Protein AF-A0A258TA24-F1 (afdb_monomer)

Solvent-accessible surface area (backbone atoms only — not comparable to full-atom values): 7059 Å² total; per-residue (Å²): 136,84,68,88,72,80,80,60,65,70,85,64,83,78,53,63,67,62,47,49,46,66,58,54,71,50,46,70,60,68,69,37,92,83,58,60,63,49,45,84,41,69,56,50,72,46,96,86,72,49,65,44,76,61,43,74,49,59,28,72,69,45,47,51,49,56,49,50,38,41,75,55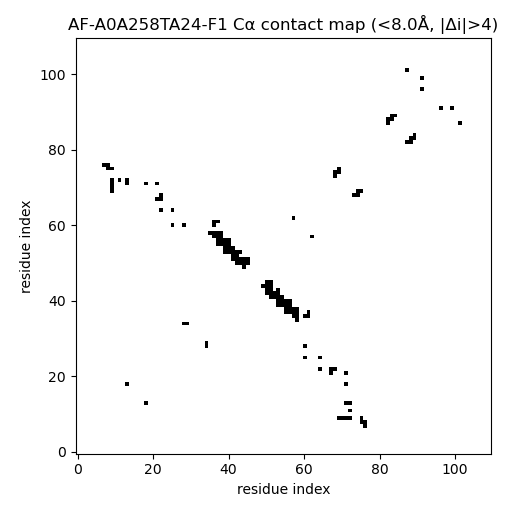,49,74,48,72,84,68,64,60,71,65,44,48,71,33,74,66,36,44,48,53,69,69,42,88,58,96,75,75,75,79,71,74,75,70,80,62,83,130

pLDDT: mean 79.42, std 19.7, range [30.36, 97.62]

Radius of gyration: 18.87 Å; Cα contacts (8 Å, |Δi|>4): 74; chains: 1; bounding box: 46×39×47 Å

Sequence (110 aa):
METSWESTGATGVRHLEADLQALADFLPAFRHSEFKAGEWVGGDKAESGVIEMPYVSYAPVAHAFYKAVYEHGWIRNFDWSAWGKSDEGELLRKTKLPFAVPRLSSLQTS

Secondary structure (DSSP, 8-state):
---TTTT-S--S---HHHHHHHHHTTHHHHTSTT--SEEEE--PBPTTSPBPPPEEEE-HHHHHHHHHHHHTTSS----HHHHHTSHHHHHHHHS--S-----GGGSS--

Structure (mmCIF, N/CA/C/O backbone):
data_AF-A0A258TA24-F1
#
_entry.id   AF-A0A258TA24-F1
#
loop_
_atom_site.group_PDB
_atom_site.id
_atom_site.type_symbol
_atom_site.label_atom_id
_atom_site.label_alt_id
_atom_site.label_comp_id
_atom_site.label_asym_id
_atom_site.label_entity_id
_atom_site.label_seq_id
_atom_site.pdbx_PDB_ins_code
_atom_site.Cartn_x
_atom_site.Cartn_y
_atom_site.Cartn_z
_atom_site.occupancy
_atom_site.B_iso_or_equiv
_atom_site.auth_seq_id
_atom_site.auth_comp_id
_atom_site.auth_asym_id
_atom_site.auth_atom_id
_atom_site.pdbx_PDB_model_num
ATOM 1 N N . MET A 1 1 ? 28.947 4.731 3.497 1.00 33.81 1 MET A N 1
ATOM 2 C CA . MET A 1 1 ? 27.744 4.521 4.327 1.00 33.81 1 MET A CA 1
ATOM 3 C C . MET A 1 1 ? 26.595 4.425 3.342 1.00 33.81 1 MET A C 1
ATOM 5 O O . MET A 1 1 ? 25.990 5.436 3.024 1.00 33.81 1 MET A O 1
ATOM 9 N N . GLU A 1 2 ? 26.443 3.251 2.727 1.00 30.36 2 GLU A N 1
ATOM 10 C CA . GLU A 1 2 ? 25.440 3.019 1.682 1.00 30.36 2 GLU A CA 1
ATOM 11 C C . GLU A 1 2 ? 24.067 2.889 2.334 1.00 30.36 2 GLU A C 1
ATOM 13 O O . GLU A 1 2 ? 23.889 2.157 3.312 1.00 30.36 2 GLU A O 1
ATOM 18 N N . THR A 1 3 ? 23.111 3.679 1.860 1.00 34.31 3 THR A N 1
ATOM 19 C CA . THR A 1 3 ? 21.759 3.690 2.401 1.00 34.31 3 THR A CA 1
ATOM 20 C C . THR A 1 3 ? 20.986 2.493 1.855 1.00 34.31 3 THR A C 1
ATOM 22 O O . THR A 1 3 ? 20.742 2.394 0.661 1.00 34.31 3 THR A O 1
ATOM 25 N N . SER A 1 4 ? 20.574 1.615 2.772 1.00 39.41 4 SER A N 1
ATOM 26 C CA . SER A 1 4 ? 19.857 0.331 2.632 1.00 39.41 4 SER A CA 1
ATOM 27 C C . SER A 1 4 ? 18.640 0.260 1.677 1.00 39.41 4 SER A C 1
ATOM 29 O O . SER A 1 4 ? 18.014 -0.795 1.592 1.00 39.41 4 SER A O 1
ATOM 31 N N . TRP A 1 5 ? 18.255 1.329 0.979 1.00 44.28 5 TRP A N 1
ATOM 32 C CA . TRP A 1 5 ? 17.087 1.356 0.091 1.00 44.28 5 TRP A CA 1
ATOM 33 C C . TRP A 1 5 ? 17.424 1.151 -1.401 1.00 44.28 5 TRP A C 1
ATOM 35 O O . TRP A 1 5 ? 16.515 0.878 -2.180 1.00 44.28 5 TRP A O 1
ATOM 45 N N . GLU A 1 6 ? 18.703 1.184 -1.802 1.00 42.22 6 GLU A N 1
ATOM 46 C CA . GLU A 1 6 ? 19.141 0.997 -3.204 1.00 42.22 6 GLU A CA 1
ATOM 47 C C . GLU A 1 6 ? 18.997 -0.451 -3.731 1.00 42.22 6 GLU A C 1
ATOM 49 O O . GLU A 1 6 ? 19.087 -0.682 -4.933 1.00 42.22 6 GLU A O 1
ATOM 54 N N . SER A 1 7 ? 18.708 -1.438 -2.872 1.00 40.50 7 SER A N 1
ATOM 55 C CA . SER A 1 7 ? 18.708 -2.869 -3.244 1.00 40.5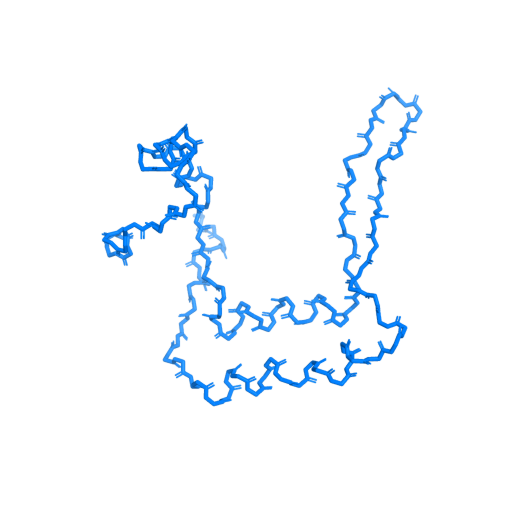0 7 SER A CA 1
ATOM 56 C C . SER A 1 7 ? 17.320 -3.524 -3.355 1.00 40.50 7 SER A C 1
ATOM 58 O O . SER A 1 7 ? 17.172 -4.730 -3.190 1.00 40.50 7 SER A O 1
ATOM 60 N N . THR A 1 8 ? 16.262 -2.762 -3.636 1.00 44.81 8 THR A N 1
ATOM 61 C CA . THR A 1 8 ? 14.941 -3.357 -3.941 1.00 44.81 8 THR A CA 1
ATOM 62 C C . THR A 1 8 ? 14.342 -2.799 -5.228 1.00 44.81 8 THR A C 1
ATOM 64 O O . THR A 1 8 ? 13.167 -2.465 -5.314 1.00 44.81 8 THR A O 1
ATOM 67 N N . GLY A 1 9 ? 15.139 -2.708 -6.290 1.00 45.31 9 GLY A N 1
ATOM 68 C CA . GLY A 1 9 ? 14.567 -2.829 -7.630 1.00 45.31 9 GLY A CA 1
ATOM 69 C C . GLY A 1 9 ? 14.161 -4.287 -7.810 1.00 45.31 9 GLY A C 1
ATOM 70 O O . GLY A 1 9 ? 15.003 -5.146 -7.588 1.00 45.31 9 GLY A O 1
ATOM 71 N N . ALA A 1 10 ? 12.898 -4.569 -8.139 1.00 51.12 10 ALA A N 1
ATOM 72 C CA . ALA A 1 10 ? 12.396 -5.923 -8.378 1.00 51.12 10 ALA A CA 1
ATOM 73 C C . ALA A 1 10 ? 13.343 -6.689 -9.322 1.00 51.12 10 ALA A C 1
ATOM 75 O O . ALA A 1 10 ? 13.325 -6.516 -10.543 1.00 51.12 10 ALA A O 1
ATOM 76 N N . THR A 1 11 ? 14.225 -7.490 -8.733 1.00 48.19 11 THR A N 1
ATOM 77 C CA . THR A 1 11 ? 15.226 -8.298 -9.413 1.00 48.19 11 THR A CA 1
ATOM 78 C C . THR A 1 11 ? 14.545 -9.591 -9.817 1.00 48.19 11 THR A C 1
ATOM 80 O O . THR A 1 11 ? 14.573 -10.581 -9.097 1.00 48.19 11 THR A O 1
ATOM 83 N N . GLY A 1 12 ? 13.886 -9.590 -10.974 1.00 56.16 12 GLY A N 1
ATOM 84 C CA . GLY A 1 12 ? 13.288 -10.819 -11.475 1.00 56.16 12 GLY A CA 1
ATOM 85 C C . GLY A 1 12 ? 12.594 -10.679 -12.817 1.00 56.16 12 GLY A C 1
ATOM 86 O O . GLY A 1 12 ? 11.863 -9.725 -13.078 1.00 56.16 12 GLY A O 1
ATOM 87 N N . VAL A 1 13 ? 12.800 -11.680 -13.668 1.00 59.97 13 VAL A N 1
ATOM 88 C CA . VAL A 1 13 ? 11.872 -11.992 -14.755 1.00 59.97 13 VAL A CA 1
ATOM 89 C C . VAL A 1 13 ? 10.529 -12.321 -14.101 1.00 59.97 13 VAL A C 1
ATOM 91 O O . VAL A 1 13 ? 10.470 -13.216 -13.263 1.00 59.97 13 VAL A O 1
ATOM 94 N N . ARG A 1 14 ? 9.459 -11.595 -14.451 1.00 67.81 14 ARG A N 1
ATOM 95 C CA . ARG A 1 14 ? 8.114 -11.905 -13.946 1.00 67.81 14 ARG A CA 1
ATOM 96 C C . ARG A 1 14 ? 7.695 -13.293 -14.408 1.00 67.81 14 ARG A C 1
ATOM 98 O O . ARG A 1 14 ? 7.669 -13.564 -15.612 1.00 67.81 14 ARG A O 1
ATOM 105 N N . HIS A 1 15 ? 7.304 -14.134 -13.465 1.00 83.31 15 HIS A N 1
ATOM 106 C CA . HIS A 1 15 ? 6.654 -15.403 -13.745 1.00 83.31 15 HIS A CA 1
ATOM 107 C C . HIS A 1 15 ? 5.155 -15.149 -13.704 1.00 83.31 15 HIS A C 1
ATOM 109 O O . HIS A 1 15 ? 4.498 -15.471 -12.724 1.00 83.31 15 HIS A O 1
ATOM 115 N N . LEU A 1 16 ? 4.633 -14.531 -14.771 1.00 88.12 16 LEU A N 1
ATOM 116 C CA . LEU A 1 16 ? 3.302 -13.913 -14.804 1.00 88.12 16 LEU A CA 1
ATOM 117 C C . LEU A 1 16 ? 2.190 -14.766 -14.175 1.00 88.12 16 LEU A C 1
ATOM 119 O O . LEU A 1 16 ? 1.358 -14.229 -13.455 1.00 88.12 16 LEU A O 1
ATOM 123 N N . GLU A 1 17 ? 2.172 -16.072 -14.439 1.00 92.06 17 GLU A N 1
ATOM 124 C CA . GLU A 1 17 ? 1.199 -16.994 -13.845 1.00 92.06 17 GLU A CA 1
ATOM 125 C C . GLU A 1 17 ? 1.342 -17.088 -12.319 1.00 92.06 17 GLU A C 1
ATOM 127 O O . GLU A 1 17 ? 0.369 -16.875 -11.602 1.00 92.06 17 GLU A O 1
ATOM 132 N N . ALA A 1 18 ? 2.556 -17.329 -11.818 1.00 91.19 18 ALA A N 1
ATOM 133 C CA . ALA A 1 18 ? 2.837 -17.385 -10.386 1.00 91.19 18 ALA A CA 1
ATOM 134 C C . ALA A 1 18 ? 2.612 -16.025 -9.702 1.00 91.19 18 ALA A C 1
ATOM 136 O O . ALA A 1 18 ? 2.052 -15.971 -8.611 1.00 91.19 18 ALA A O 1
ATOM 137 N N . ASP A 1 19 ? 2.979 -14.926 -10.364 1.00 91.88 19 ASP A N 1
ATOM 138 C CA . ASP A 1 19 ? 2.807 -13.566 -9.845 1.00 91.88 19 ASP A CA 1
ATOM 139 C C . ASP A 1 19 ? 1.330 -13.163 -9.763 1.00 91.88 19 ASP A C 1
ATOM 141 O O . ASP A 1 19 ? 0.924 -12.467 -8.833 1.00 91.88 19 ASP A O 1
ATOM 145 N N . LEU A 1 20 ? 0.512 -13.589 -10.729 1.00 94.12 20 LEU A N 1
ATOM 146 C CA . LEU A 1 20 ? -0.938 -13.404 -10.685 1.00 94.12 20 LEU A CA 1
ATOM 147 C C . LEU A 1 20 ? -1.580 -14.304 -9.634 1.00 94.12 20 LEU A C 1
ATOM 149 O O . LEU A 1 20 ? -2.475 -13.850 -8.921 1.00 94.12 20 LEU A O 1
ATOM 153 N N . GLN A 1 21 ? -1.127 -15.554 -9.522 1.00 95.56 21 GLN A N 1
ATOM 154 C CA . GLN A 1 21 ? -1.646 -16.494 -8.536 1.00 95.56 21 GLN A CA 1
ATOM 155 C C . GLN A 1 21 ? -1.396 -15.993 -7.111 1.00 95.56 21 GLN A C 1
ATOM 157 O O . GLN A 1 21 ? -2.327 -15.965 -6.312 1.00 95.56 21 GLN A O 1
ATOM 162 N N . ALA A 1 22 ? -0.195 -15.483 -6.831 1.00 94.25 22 ALA A N 1
ATOM 163 C CA . ALA A 1 22 ? 0.142 -14.908 -5.533 1.00 94.25 22 ALA A CA 1
ATOM 164 C C . ALA A 1 22 ? -0.796 -13.757 -5.129 1.00 94.25 22 ALA A C 1
ATOM 166 O O . ALA A 1 22 ? -1.151 -13.629 -3.961 1.00 94.25 22 ALA A O 1
ATOM 167 N N . LEU A 1 23 ? -1.255 -12.936 -6.083 1.00 94.94 23 LEU A N 1
ATOM 168 C CA . LEU A 1 23 ? -2.277 -11.919 -5.810 1.00 94.94 23 LEU A CA 1
ATOM 169 C C . LEU A 1 23 ? -3.684 -12.518 -5.679 1.00 94.94 23 LEU A C 1
ATOM 171 O O . LEU A 1 23 ? -4.481 -12.060 -4.856 1.00 94.94 23 LEU A O 1
ATOM 175 N N . ALA A 1 24 ? -4.009 -13.525 -6.492 1.00 96.62 24 ALA A N 1
ATOM 176 C CA . ALA A 1 24 ? -5.311 -14.184 -6.490 1.00 96.62 24 ALA A CA 1
ATOM 177 C C . ALA A 1 24 ? -5.597 -14.927 -5.175 1.00 96.62 24 ALA A C 1
ATOM 179 O O . A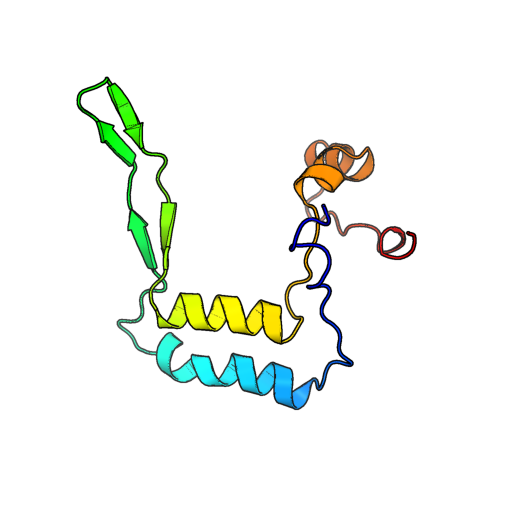LA A 1 24 ? -6.758 -15.010 -4.769 1.00 96.62 24 ALA A O 1
ATOM 180 N N . ASP A 1 25 ? -4.563 -15.388 -4.471 1.00 97.19 25 ASP A N 1
ATOM 181 C CA . ASP A 1 25 ? -4.678 -16.076 -3.180 1.00 97.19 25 ASP A CA 1
ATOM 182 C C . ASP A 1 25 ? -5.320 -15.205 -2.081 1.00 97.19 25 ASP A C 1
ATOM 184 O O . ASP A 1 25 ? -5.888 -15.727 -1.121 1.00 97.19 25 ASP A O 1
ATOM 188 N N . PHE A 1 26 ? -5.331 -13.876 -2.241 1.00 97.62 26 PHE A N 1
ATOM 189 C CA . PHE A 1 26 ? -6.006 -12.950 -1.324 1.00 97.62 26 PHE A CA 1
ATOM 190 C C . PHE A 1 26 ? -7.515 -12.794 -1.599 1.00 97.62 26 PHE A C 1
ATOM 192 O O . PHE A 1 26 ? -8.251 -12.285 -0.747 1.00 97.62 26 PHE A O 1
ATOM 199 N N . LEU A 1 27 ? -8.016 -13.252 -2.757 1.00 96.69 27 LEU A N 1
ATOM 200 C CA . LEU A 1 27 ? -9.423 -13.091 -3.153 1.00 96.69 27 LEU A CA 1
ATOM 201 C C . LEU A 1 27 ? -10.434 -13.666 -2.150 1.00 96.69 27 LEU A C 1
ATOM 203 O O . LEU A 1 27 ? -11.446 -12.999 -1.927 1.00 96.69 27 LEU A O 1
ATOM 207 N N . PRO A 1 28 ? -10.233 -14.853 -1.543 1.00 97.25 28 PRO A N 1
ATOM 208 C CA . PRO A 1 28 ? -11.186 -15.384 -0.571 1.00 97.25 28 PRO A CA 1
ATOM 209 C C . PRO A 1 28 ? -11.389 -14.448 0.624 1.00 97.25 28 PRO A C 1
ATOM 211 O O . PRO A 1 28 ? -12.526 -14.211 1.025 1.00 97.25 28 PRO A O 1
ATOM 214 N N . ALA A 1 29 ? -10.307 -13.856 1.143 1.00 95.69 29 ALA A N 1
ATOM 215 C CA . ALA A 1 29 ? -10.382 -12.908 2.249 1.00 95.69 29 ALA A CA 1
ATOM 216 C C . ALA A 1 29 ? -11.087 -11.611 1.831 1.00 95.69 29 ALA A C 1
ATOM 218 O O . ALA A 1 29 ? -11.954 -11.124 2.550 1.00 95.69 29 ALA A O 1
ATOM 219 N N . PHE A 1 30 ? -10.776 -11.083 0.644 1.00 95.69 30 PHE A N 1
ATOM 220 C CA . PHE A 1 30 ? -11.379 -9.843 0.143 1.00 95.69 30 PHE A CA 1
ATOM 221 C C . PHE A 1 30 ? -12.856 -9.976 -0.230 1.00 95.69 30 PHE A C 1
ATOM 223 O O . PHE A 1 30 ? -13.583 -8.986 -0.224 1.00 95.69 30 PHE A O 1
ATOM 230 N N . ARG A 1 31 ? -13.312 -11.189 -0.558 1.00 96.75 31 ARG A N 1
ATOM 231 C CA . ARG A 1 31 ? -14.719 -11.480 -0.866 1.00 96.75 31 ARG A CA 1
ATOM 232 C C . ARG A 1 31 ? -15.576 -11.713 0.375 1.00 96.75 31 ARG A C 1
ATOM 234 O O . ARG A 1 31 ? -16.793 -11.823 0.240 1.00 96.75 31 ARG A O 1
ATOM 241 N N . HIS A 1 32 ? -14.976 -11.801 1.561 1.00 96.56 32 HIS A N 1
ATOM 242 C CA . HIS A 1 32 ? -15.736 -11.927 2.796 1.00 96.56 32 HIS A CA 1
ATOM 243 C C . HIS A 1 32 ? -16.555 -10.652 3.040 1.00 96.56 32 HIS A C 1
ATOM 245 O O . HIS A 1 32 ? -16.025 -9.547 2.954 1.00 96.56 32 HIS A O 1
ATOM 251 N N . SER A 1 33 ? -17.841 -10.783 3.374 1.00 95.44 33 SER A N 1
ATOM 252 C CA . SER A 1 33 ? -18.759 -9.638 3.512 1.00 95.44 33 SER A CA 1
ATOM 253 C C . SER A 1 33 ? -18.359 -8.653 4.612 1.00 95.44 33 SER A C 1
ATOM 255 O O . SER A 1 33 ? -18.733 -7.486 4.568 1.00 95.44 33 SER A O 1
ATOM 257 N N . GLU A 1 34 ? -17.602 -9.125 5.599 1.00 95.44 34 GLU A N 1
ATOM 258 C CA . GLU A 1 34 ? -17.113 -8.318 6.722 1.00 95.44 34 GLU A CA 1
ATOM 259 C C . GLU A 1 34 ? -15.681 -7.808 6.526 1.00 95.44 34 GLU A C 1
ATOM 261 O O . GLU A 1 34 ? -15.121 -7.176 7.423 1.00 95.44 34 GLU A O 1
ATOM 266 N N . PHE A 1 35 ? -15.057 -8.091 5.378 1.00 95.81 35 PHE A N 1
ATOM 267 C CA . PHE A 1 35 ? -13.695 -7.651 5.126 1.00 95.81 35 PHE A CA 1
ATOM 268 C C . PHE A 1 35 ? -13.596 -6.121 5.143 1.00 95.81 35 PHE A C 1
ATOM 270 O O . PHE A 1 35 ? -14.322 -5.411 4.446 1.00 95.81 35 PHE A O 1
ATOM 277 N N . LYS A 1 36 ? -12.633 -5.619 5.918 1.00 95.56 36 LYS A N 1
ATOM 278 C CA . LYS A 1 36 ? -12.210 -4.220 5.927 1.00 95.56 36 LYS A CA 1
ATOM 279 C C . LYS A 1 36 ? -10.712 -4.178 5.662 1.00 95.56 36 LYS A C 1
ATOM 281 O O . LYS A 1 36 ? -9.944 -4.831 6.361 1.00 95.56 36 LYS A O 1
ATOM 286 N N . ALA A 1 37 ? -10.295 -3.402 4.663 1.00 94.38 37 ALA A N 1
ATOM 287 C CA . ALA A 1 37 ? -8.882 -3.277 4.300 1.00 94.38 37 ALA A CA 1
ATOM 288 C C . ALA A 1 37 ? -8.052 -2.531 5.358 1.00 94.38 37 ALA A C 1
ATOM 290 O O . ALA A 1 37 ? -6.831 -2.657 5.404 1.00 94.38 37 ALA A O 1
ATOM 291 N N . GLY A 1 38 ? -8.712 -1.765 6.217 1.00 95.75 38 GLY A N 1
ATOM 292 C CA . GLY A 1 38 ? -8.094 -0.995 7.277 1.00 95.75 38 GLY A CA 1
ATOM 293 C C . GLY A 1 38 ? -9.086 -0.008 7.863 1.00 95.75 38 GLY A C 1
ATOM 294 O O . GLY A 1 38 ? -10.272 -0.011 7.518 1.00 95.75 38 GLY A O 1
ATOM 295 N N . GLU A 1 39 ? -8.575 0.847 8.728 1.00 96.25 39 GLU A N 1
ATOM 296 C CA . GLU A 1 39 ? -9.328 1.895 9.398 1.00 96.25 39 GLU A CA 1
ATOM 297 C C . GLU A 1 39 ? -8.526 3.193 9.419 1.00 96.25 39 GLU A C 1
ATOM 299 O O . GLU A 1 39 ? -7.294 3.185 9.406 1.00 96.25 39 GLU A O 1
ATOM 304 N N . TRP A 1 40 ? -9.237 4.316 9.408 1.00 93.62 40 TRP A N 1
ATOM 305 C CA . TRP A 1 40 ? -8.624 5.617 9.636 1.00 93.62 40 TRP A CA 1
ATOM 306 C C . TRP A 1 40 ? -8.357 5.784 11.129 1.00 93.62 40 TRP A C 1
ATOM 308 O O . TRP A 1 40 ? -9.257 5.585 11.942 1.00 93.62 40 TRP A O 1
ATOM 318 N N . VAL A 1 41 ? -7.126 6.152 11.464 1.00 92.56 41 VAL A N 1
ATOM 319 C CA . VAL A 1 41 ? -6.633 6.364 12.828 1.00 92.56 41 VAL A CA 1
ATOM 320 C C . VAL A 1 41 ? -5.909 7.711 12.878 1.00 92.56 41 VAL A C 1
ATOM 322 O O . VAL A 1 41 ? -5.467 8.221 11.846 1.00 92.56 41 VAL A O 1
ATOM 325 N N . GLY A 1 42 ? -5.793 8.303 14.064 1.00 89.88 42 GLY A N 1
ATOM 326 C CA . GLY A 1 42 ? -5.227 9.637 14.249 1.00 89.88 42 GLY A CA 1
ATOM 327 C C . GLY A 1 42 ? -6.222 10.740 13.875 1.00 89.88 42 GLY A C 1
ATOM 328 O O . GLY A 1 42 ? -7.420 10.503 13.725 1.00 89.88 42 GLY A O 1
ATOM 329 N N . GLY A 1 43 ? -5.733 11.972 13.726 1.00 87.44 43 GLY A N 1
ATOM 330 C CA . GLY A 1 43 ? -6.587 13.160 13.588 1.00 87.44 43 GLY A CA 1
ATOM 331 C C . GLY A 1 43 ? -7.032 13.756 14.926 1.00 87.44 43 GLY A C 1
ATOM 332 O O . GLY A 1 43 ? -7.667 14.814 14.947 1.00 87.44 43 GLY A O 1
ATOM 333 N N . ASP A 1 44 ? -6.669 13.113 16.036 1.00 88.12 44 ASP A N 1
ATOM 334 C CA . ASP A 1 44 ? -6.946 13.599 17.378 1.00 88.12 44 ASP A CA 1
ATOM 335 C C . ASP A 1 44 ? -6.076 14.815 17.722 1.00 88.12 44 ASP A C 1
ATOM 337 O O . ASP A 1 44 ? -4.934 14.973 17.272 1.00 88.12 44 ASP A O 1
ATOM 341 N N . LYS A 1 45 ? -6.636 15.706 18.544 1.00 84.94 45 LYS A N 1
ATOM 342 C CA . LYS A 1 45 ? -5.905 16.838 19.118 1.00 84.94 45 LYS A CA 1
ATOM 343 C C . LYS A 1 45 ? -5.192 16.385 20.383 1.00 84.94 45 LYS A C 1
ATOM 345 O O . LYS A 1 45 ? -5.845 16.016 21.355 1.00 84.94 45 LYS A O 1
ATOM 350 N N . ALA A 1 46 ? -3.870 16.492 20.393 1.00 80.50 46 ALA A N 1
ATOM 351 C CA . ALA A 1 46 ? -3.086 16.373 21.611 1.00 80.50 46 ALA A CA 1
ATOM 352 C C . ALA A 1 46 ? -3.322 17.584 22.532 1.00 80.50 46 ALA A C 1
ATOM 354 O O . ALA A 1 46 ? -3.662 18.679 22.073 1.00 80.50 46 ALA A O 1
ATOM 355 N N . GLU A 1 47 ? -3.067 17.414 23.832 1.00 77.88 47 GLU A N 1
ATOM 356 C CA . GLU A 1 47 ? -3.187 18.483 24.842 1.00 77.88 47 GLU A CA 1
ATOM 357 C C . GLU A 1 47 ? -2.331 19.720 24.518 1.00 77.88 47 GLU A C 1
ATOM 359 O O . GLU A 1 47 ? -2.682 20.840 24.880 1.00 77.88 47 GLU A O 1
ATOM 364 N N . SER A 1 48 ? -1.239 19.540 23.771 1.00 83.31 48 SER A N 1
ATOM 365 C CA . SER A 1 48 ? -0.359 20.612 23.294 1.00 83.31 48 SER A CA 1
ATOM 366 C C . SER A 1 48 ? -0.946 21.453 22.148 1.00 83.31 48 SER A C 1
ATOM 368 O O . SER A 1 48 ? -0.290 22.379 21.674 1.00 83.31 48 SER A O 1
ATOM 370 N N . GLY A 1 49 ? -2.151 21.132 21.664 1.00 84.12 49 GLY A N 1
ATOM 371 C CA . GLY A 1 49 ? -2.773 21.767 20.498 1.00 84.12 49 GLY A CA 1
ATOM 372 C C . GLY A 1 49 ? -2.249 21.257 19.150 1.00 84.12 49 GLY A C 1
ATOM 373 O O . GLY A 1 49 ? -2.724 21.705 18.106 1.00 84.12 49 GLY A O 1
ATOM 374 N N . VAL A 1 50 ? -1.302 20.313 19.156 1.00 86.31 50 VAL A N 1
ATOM 375 C CA . VAL A 1 50 ? -0.835 19.606 17.956 1.00 86.31 50 VAL A CA 1
ATOM 376 C C . VAL A 1 50 ? -1.887 18.579 17.533 1.00 86.31 50 VAL A C 1
ATOM 378 O O . VAL A 1 50 ? -2.428 17.863 18.371 1.00 86.31 50 VAL A O 1
ATOM 381 N N . ILE A 1 51 ? -2.178 18.507 16.234 1.00 85.44 51 ILE A N 1
ATOM 382 C CA . ILE A 1 51 ? -3.067 17.490 15.656 1.00 85.44 51 ILE A CA 1
ATOM 383 C C . ILE A 1 51 ? -2.203 16.360 15.105 1.00 85.44 51 ILE A C 1
ATOM 385 O O . ILE A 1 51 ? -1.287 16.615 14.319 1.00 85.44 51 ILE A O 1
ATOM 389 N N . GLU A 1 52 ? -2.497 15.123 15.498 1.00 88.44 52 GLU A N 1
ATOM 390 C CA . GLU A 1 52 ? -1.897 13.952 14.863 1.00 88.44 52 GLU A CA 1
ATOM 391 C C . GLU A 1 52 ? -2.392 13.845 13.416 1.00 88.44 52 GLU A C 1
ATOM 393 O O . GLU A 1 52 ? -3.590 13.933 13.153 1.00 88.44 52 GLU A O 1
ATOM 398 N N . MET A 1 53 ? -1.481 13.651 12.461 1.00 89.81 53 MET A N 1
ATOM 399 C CA . MET A 1 53 ? -1.870 13.464 11.064 1.00 89.81 53 MET A CA 1
ATOM 400 C C . MET A 1 53 ? -2.660 12.153 10.931 1.00 89.81 53 MET A C 1
ATOM 402 O O . MET A 1 53 ? -2.114 11.104 11.276 1.00 89.81 53 MET A O 1
ATOM 406 N N . PRO A 1 54 ? -3.905 12.172 10.424 1.00 92.25 54 PRO A N 1
ATOM 407 C CA . PRO A 1 54 ? -4.658 10.944 10.237 1.00 92.25 54 PRO A CA 1
ATOM 408 C C . PRO A 1 54 ? -3.967 10.042 9.210 1.00 92.25 54 PRO A C 1
ATOM 410 O O . PRO A 1 54 ? -3.478 10.505 8.175 1.00 92.25 54 PRO A O 1
ATOM 413 N N . TYR A 1 55 ? -3.951 8.744 9.489 1.00 91.38 55 TYR A N 1
ATOM 414 C CA . TYR A 1 55 ? -3.366 7.715 8.638 1.00 91.38 55 TYR A CA 1
ATOM 415 C C . TYR A 1 55 ? -4.289 6.499 8.553 1.00 91.38 55 TYR A C 1
ATOM 417 O O . TYR A 1 55 ? -5.187 6.310 9.372 1.00 91.38 55 TYR A O 1
ATOM 425 N N . VAL A 1 56 ? -4.078 5.662 7.539 1.00 92.94 56 VAL A N 1
ATOM 426 C CA . VAL A 1 56 ? -4.782 4.381 7.425 1.00 92.94 56 VAL A CA 1
ATOM 427 C C . VAL A 1 56 ? -3.952 3.305 8.110 1.00 92.94 56 VAL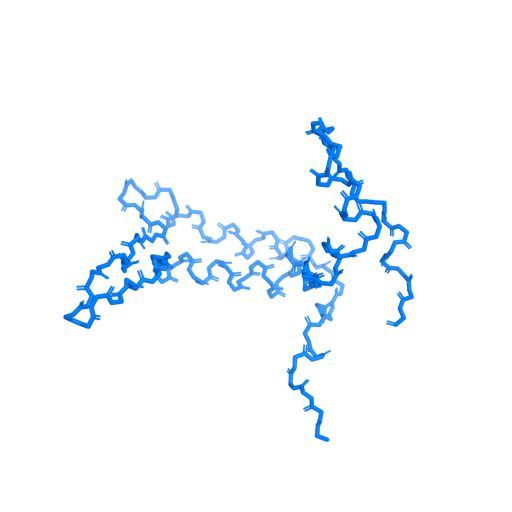 A C 1
ATOM 429 O O . VAL A 1 56 ? -2.823 3.031 7.702 1.00 92.94 56 VAL A O 1
ATOM 432 N N . SER A 1 57 ? -4.526 2.673 9.129 1.00 95.25 57 SER A N 1
ATOM 433 C CA . SER A 1 57 ? -4.005 1.443 9.713 1.00 95.25 57 SER A CA 1
ATOM 434 C C . SER A 1 57 ? -4.555 0.259 8.923 1.00 95.25 57 SER A C 1
ATOM 436 O O . SER A 1 57 ? -5.761 0.005 8.916 1.00 95.25 57 SER A O 1
ATOM 438 N N . TYR A 1 58 ? -3.690 -0.441 8.190 1.00 95.44 58 TYR A N 1
ATOM 439 C CA . TYR A 1 58 ? -4.108 -1.578 7.372 1.00 95.44 58 TYR A CA 1
ATOM 440 C C . TYR A 1 58 ? -4.473 -2.790 8.230 1.00 95.44 58 TYR A C 1
ATOM 442 O O . TYR A 1 58 ? -3.753 -3.152 9.161 1.00 95.44 58 TYR A O 1
ATOM 450 N N . ALA A 1 59 ? -5.534 -3.497 7.840 1.00 96.38 59 ALA A N 1
ATOM 451 C CA . ALA A 1 59 ? -5.796 -4.833 8.356 1.00 96.38 59 ALA A CA 1
ATOM 452 C C . ALA A 1 59 ? -4.642 -5.782 7.965 1.00 96.38 59 ALA A C 1
ATOM 454 O O . ALA A 1 59 ? -4.078 -5.631 6.874 1.00 96.38 59 ALA A O 1
ATOM 455 N N . PRO A 1 60 ? -4.315 -6.806 8.779 1.00 96.50 60 PRO A N 1
ATOM 456 C CA . PRO A 1 60 ? -3.167 -7.679 8.523 1.00 96.50 60 PRO A CA 1
ATOM 457 C C . PRO A 1 60 ? -3.143 -8.289 7.115 1.00 96.50 60 PRO A C 1
ATOM 459 O O . PRO A 1 60 ? -2.105 -8.290 6.456 1.00 96.50 60 PRO A O 1
ATOM 462 N N . VAL A 1 61 ? -4.299 -8.739 6.613 1.00 96.50 61 VAL A N 1
ATOM 463 C CA . VAL A 1 61 ? -4.413 -9.326 5.268 1.00 96.50 61 VAL A CA 1
ATOM 464 C C . VAL A 1 61 ? -4.218 -8.295 4.150 1.00 96.50 61 VAL A C 1
ATOM 466 O O . VAL A 1 61 ? -3.607 -8.606 3.132 1.00 96.50 61 VAL A O 1
ATOM 469 N N . ALA A 1 62 ? -4.661 -7.050 4.344 1.00 96.25 62 ALA A N 1
ATOM 470 C CA . ALA A 1 62 ? -4.443 -5.976 3.378 1.00 96.25 62 ALA A CA 1
ATOM 471 C C . ALA A 1 62 ? -2.972 -5.541 3.350 1.00 96.25 62 ALA A C 1
ATOM 473 O O . ALA A 1 62 ? -2.419 -5.298 2.280 1.00 96.25 62 ALA A O 1
ATOM 474 N N . HIS A 1 63 ? -2.312 -5.506 4.511 1.00 95.81 63 HIS A N 1
ATOM 475 C CA . HIS A 1 63 ? -0.880 -5.232 4.592 1.00 95.81 63 HIS A CA 1
ATOM 476 C C . HIS A 1 63 ? -0.039 -6.353 3.956 1.00 95.81 63 HIS A C 1
ATOM 478 O O . HIS A 1 63 ? 0.948 -6.073 3.279 1.00 95.81 63 HIS A O 1
ATOM 484 N N . ALA A 1 64 ? -0.441 -7.617 4.127 1.00 96.44 64 ALA A N 1
ATOM 485 C CA . ALA A 1 64 ? 0.198 -8.753 3.464 1.00 96.44 64 ALA A CA 1
ATOM 486 C C . ALA A 1 64 ? 0.036 -8.692 1.936 1.00 96.44 64 ALA A C 1
ATOM 488 O O . ALA A 1 64 ? 1.013 -8.869 1.214 1.00 96.44 64 ALA A O 1
ATOM 489 N N . PHE A 1 65 ? -1.159 -8.347 1.446 1.00 96.31 65 PHE A N 1
ATOM 490 C CA . PHE A 1 65 ? -1.382 -8.107 0.019 1.00 96.31 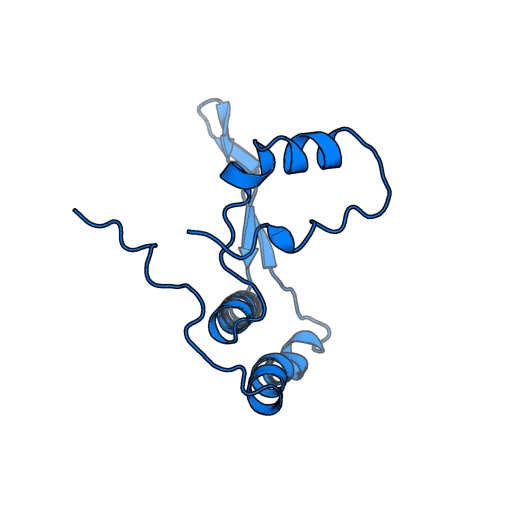65 PHE A CA 1
ATOM 491 C C . PHE A 1 65 ? -0.514 -6.960 -0.507 1.00 96.31 65 PHE A C 1
ATOM 493 O O . PHE A 1 65 ? 0.135 -7.107 -1.538 1.00 96.31 65 PHE A O 1
ATOM 500 N N . TYR A 1 66 ? -0.450 -5.838 0.220 1.00 93.38 66 TYR A N 1
ATOM 501 C CA . TYR A 1 66 ? 0.414 -4.711 -0.132 1.00 93.38 66 TYR A CA 1
ATOM 502 C C . TYR A 1 66 ? 1.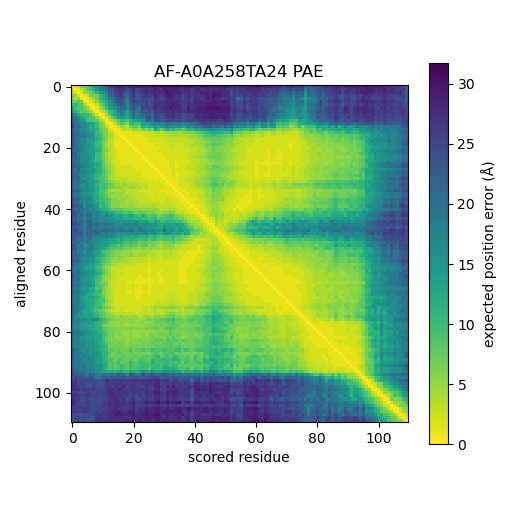867 -5.162 -0.328 1.00 93.38 66 TYR A C 1
ATOM 504 O O . TYR A 1 66 ? 2.461 -4.826 -1.344 1.00 93.38 66 TYR A O 1
ATOM 512 N N . LYS A 1 67 ? 2.419 -5.982 0.574 1.00 93.12 67 LYS A N 1
ATOM 513 C CA . LYS A 1 67 ? 3.775 -6.532 0.411 1.00 93.12 67 LYS A CA 1
ATOM 514 C C . LYS A 1 67 ? 3.905 -7.415 -0.827 1.00 93.12 67 LYS A C 1
ATOM 516 O O . LYS A 1 67 ? 4.814 -7.187 -1.621 1.00 93.12 67 LYS A O 1
ATOM 521 N N . ALA A 1 68 ? 2.967 -8.340 -1.035 1.00 93.31 68 ALA A N 1
ATOM 522 C CA . ALA A 1 68 ? 2.982 -9.246 -2.183 1.00 93.31 68 ALA A CA 1
ATOM 523 C C . ALA A 1 68 ? 3.000 -8.486 -3.523 1.00 93.31 68 ALA A C 1
ATOM 525 O O . ALA A 1 68 ? 3.715 -8.857 -4.448 1.00 93.31 68 ALA A O 1
ATOM 526 N N . VAL A 1 69 ? 2.278 -7.367 -3.625 1.00 92.56 69 VAL A N 1
ATOM 527 C CA . VAL A 1 69 ? 2.275 -6.520 -4.830 1.00 92.56 69 VAL A CA 1
ATOM 528 C C . VAL A 1 69 ? 3.671 -5.947 -5.138 1.00 92.56 69 VAL A C 1
ATOM 530 O O . VAL A 1 69 ? 4.045 -5.849 -6.309 1.00 92.56 69 VAL A O 1
ATOM 533 N N . TYR A 1 70 ? 4.468 -5.594 -4.128 1.00 89.50 70 TYR A N 1
ATOM 534 C CA . TYR A 1 70 ? 5.850 -5.138 -4.335 1.00 89.50 70 TYR A CA 1
ATOM 535 C C . TYR A 1 70 ? 6.805 -6.305 -4.601 1.00 89.50 70 TYR A C 1
ATOM 537 O O . TYR A 1 70 ? 7.610 -6.232 -5.528 1.00 89.50 70 TYR A O 1
ATOM 545 N N . GLU A 1 71 ? 6.696 -7.389 -3.830 1.00 89.81 71 GLU A N 1
ATOM 546 C CA . GLU A 1 71 ? 7.545 -8.583 -3.956 1.00 89.81 71 GLU A CA 1
ATOM 547 C C . GLU A 1 71 ? 7.413 -9.239 -5.338 1.00 89.81 71 GLU A C 1
ATOM 549 O O . GLU A 1 71 ? 8.415 -9.621 -5.938 1.00 89.81 71 GLU A O 1
ATOM 554 N N . HIS A 1 72 ? 6.199 -9.272 -5.894 1.00 88.88 72 HIS A N 1
ATOM 555 C CA . HIS A 1 72 ? 5.917 -9.786 -7.239 1.00 88.88 72 HIS A CA 1
ATOM 556 C C . HIS A 1 72 ? 6.052 -8.725 -8.350 1.00 88.88 72 HIS A C 1
ATOM 558 O O . HIS A 1 72 ? 5.644 -8.938 -9.493 1.00 88.88 72 HIS A O 1
ATOM 564 N N . GLY A 1 73 ? 6.625 -7.555 -8.043 1.00 86.00 73 GLY A N 1
ATOM 565 C CA . GLY A 1 73 ? 6.994 -6.545 -9.039 1.00 86.00 73 GLY A CA 1
ATOM 566 C C . GLY A 1 73 ? 5.817 -5.893 -9.772 1.00 86.00 73 GLY A C 1
ATOM 567 O O . GLY A 1 73 ? 5.989 -5.375 -10.882 1.00 86.00 73 GLY A O 1
ATOM 568 N N . TRP A 1 74 ? 4.621 -5.911 -9.178 1.00 86.81 74 TRP A N 1
ATOM 569 C CA . TRP A 1 74 ? 3.438 -5.224 -9.705 1.00 86.81 74 TRP A CA 1
ATOM 570 C C . TRP A 1 74 ? 3.506 -3.719 -9.465 1.00 86.81 74 TRP A C 1
ATOM 572 O O . TRP A 1 74 ? 3.117 -2.941 -10.337 1.00 86.81 74 TRP A O 1
ATOM 582 N N . ILE A 1 75 ? 4.047 -3.307 -8.316 1.00 86.88 75 ILE A N 1
ATOM 583 C CA . ILE A 1 75 ? 4.445 -1.923 -8.061 1.00 86.88 75 ILE A CA 1
ATOM 584 C C . ILE A 1 75 ? 5.9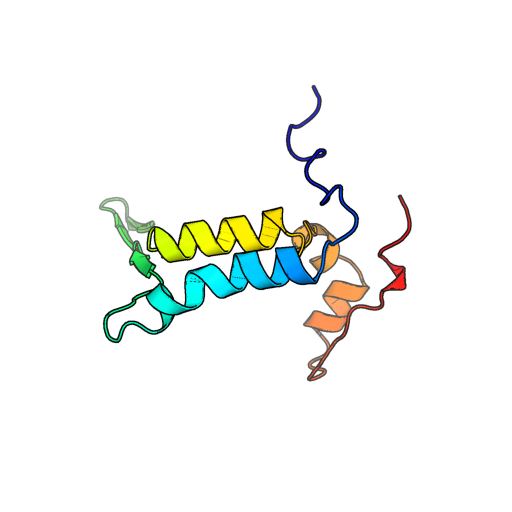64 -1.840 -8.140 1.00 86.88 75 ILE A C 1
ATOM 586 O O . ILE A 1 75 ? 6.684 -2.613 -7.513 1.00 86.88 75 ILE A O 1
ATOM 590 N N . ARG A 1 76 ? 6.454 -0.876 -8.919 1.00 81.19 76 ARG A N 1
ATOM 591 C CA . ARG A 1 76 ? 7.877 -0.547 -8.954 1.00 81.19 76 ARG A CA 1
ATOM 592 C C . ARG A 1 76 ? 8.180 0.513 -7.914 1.00 81.19 76 ARG A C 1
ATOM 594 O O . ARG A 1 76 ? 7.420 1.470 -7.763 1.00 81.19 76 ARG A O 1
ATOM 601 N N . ASN A 1 77 ? 9.330 0.372 -7.269 1.00 81.69 77 ASN A N 1
ATOM 602 C CA . ASN A 1 77 ? 9.914 1.478 -6.535 1.00 81.69 77 ASN A CA 1
ATOM 603 C C . ASN A 1 77 ? 10.191 2.616 -7.518 1.00 81.69 77 ASN A C 1
ATOM 605 O O . ASN A 1 77 ? 10.860 2.439 -8.535 1.00 81.69 77 ASN A O 1
ATOM 609 N N . PHE A 1 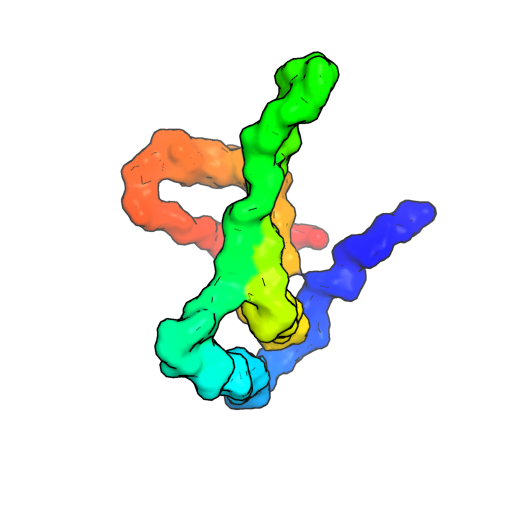78 ? 9.586 3.761 -7.236 1.00 82.88 78 PHE A N 1
ATOM 610 C CA . PHE A 1 78 ? 9.643 4.946 -8.068 1.00 82.88 78 PHE A CA 1
ATOM 611 C C . PHE A 1 78 ? 9.701 6.159 -7.153 1.00 82.88 78 PHE A C 1
ATOM 613 O O . PHE A 1 78 ? 8.891 6.284 -6.230 1.00 82.88 78 PHE A O 1
ATOM 620 N N . ASP A 1 79 ? 10.657 7.050 -7.403 1.00 86.31 79 ASP A N 1
ATOM 621 C CA . ASP A 1 79 ? 10.780 8.276 -6.627 1.00 86.31 79 ASP A CA 1
ATOM 622 C C . ASP A 1 79 ? 9.775 9.318 -7.127 1.00 86.31 79 ASP A C 1
ATOM 624 O O . ASP A 1 79 ? 10.070 10.198 -7.939 1.00 86.31 79 ASP A O 1
ATOM 628 N N . TRP A 1 80 ? 8.554 9.209 -6.609 1.00 84.12 80 TRP A N 1
ATOM 629 C CA . TRP A 1 80 ? 7.474 10.150 -6.888 1.00 84.12 80 TRP A CA 1
ATOM 630 C C . TRP A 1 80 ? 7.818 11.587 -6.483 1.00 84.12 80 TRP A C 1
ATOM 632 O O . TRP A 1 80 ? 7.333 12.525 -7.113 1.00 84.12 80 TRP A O 1
ATOM 642 N N . SER A 1 81 ? 8.646 11.778 -5.450 1.00 86.75 81 SER A N 1
ATOM 643 C CA . SER A 1 81 ? 9.019 13.105 -4.951 1.00 86.75 81 SER A CA 1
ATOM 644 C C . SER A 1 81 ? 9.994 13.792 -5.899 1.00 86.75 81 SER A C 1
ATOM 646 O O . SER A 1 81 ? 9.805 14.963 -6.236 1.00 86.75 81 SER A O 1
ATOM 648 N N . ALA A 1 82 ? 11.014 13.068 -6.364 1.00 91.69 82 ALA A N 1
ATOM 649 C CA . ALA A 1 82 ? 11.942 13.565 -7.369 1.00 91.69 82 ALA A CA 1
ATOM 650 C C . ALA A 1 82 ? 11.236 13.786 -8.712 1.00 91.69 82 ALA A C 1
ATOM 652 O O . ALA A 1 82 ? 11.349 14.867 -9.289 1.00 91.69 82 ALA A O 1
ATOM 653 N N . TRP A 1 83 ? 10.443 12.815 -9.177 1.00 90.44 83 TRP A N 1
ATOM 654 C CA . TRP A 1 83 ? 9.711 12.944 -10.437 1.00 90.44 83 TRP A CA 1
ATOM 655 C C . TRP A 1 83 ? 8.697 14.089 -10.410 1.00 90.44 83 TRP A C 1
ATOM 657 O O . TRP A 1 83 ? 8.625 14.865 -11.360 1.00 90.44 83 TRP A O 1
ATOM 667 N N . GLY A 1 84 ? 7.959 14.257 -9.310 1.00 88.00 84 GLY A N 1
ATOM 668 C CA . GLY A 1 84 ? 6.982 15.336 -9.164 1.00 88.00 84 GLY A CA 1
ATOM 669 C C . GLY A 1 84 ? 7.594 16.738 -9.245 1.00 88.00 84 GLY A C 1
ATOM 670 O O . GLY A 1 84 ? 6.887 17.680 -9.585 1.00 88.00 84 GLY A O 1
ATOM 671 N N . LYS A 1 85 ? 8.901 16.873 -8.978 1.00 89.81 85 LYS A N 1
ATOM 672 C CA . LYS A 1 85 ? 9.667 18.125 -9.101 1.00 89.81 85 LYS A CA 1
ATOM 673 C C . LYS A 1 85 ? 10.307 18.324 -10.480 1.00 89.81 85 LYS A C 1
ATOM 675 O O . LYS A 1 85 ? 10.896 19.375 -10.713 1.00 89.81 85 LYS A O 1
ATOM 680 N N . SER A 1 86 ? 10.239 17.331 -11.364 1.00 92.56 86 SER A N 1
ATOM 681 C CA . SER A 1 86 ? 10.721 17.452 -12.742 1.00 92.56 86 SER A CA 1
ATOM 682 C C . SER A 1 86 ? 9.781 18.310 -13.592 1.00 92.56 86 SER A C 1
ATOM 684 O O . SER A 1 86 ? 8.604 18.474 -13.262 1.00 92.56 86 SER A O 1
ATOM 686 N N . ASP A 1 87 ? 10.277 18.802 -14.729 1.00 90.62 87 ASP A N 1
ATOM 687 C CA . ASP A 1 87 ? 9.459 19.546 -15.693 1.00 90.62 87 ASP A CA 1
ATOM 688 C C . ASP A 1 87 ? 8.269 18.718 -16.202 1.00 90.62 87 ASP A C 1
ATOM 690 O O . ASP A 1 87 ? 7.174 19.254 -16.369 1.00 90.62 87 ASP A O 1
ATOM 694 N N . GLU A 1 88 ? 8.453 17.405 -16.399 1.00 88.44 88 GLU A N 1
ATOM 695 C CA . GLU A 1 88 ? 7.374 16.488 -16.785 1.00 88.44 88 GLU A CA 1
ATOM 696 C C . GLU A 1 88 ? 6.311 16.400 -15.681 1.00 88.44 88 GLU A C 1
ATOM 698 O O . GLU A 1 88 ? 5.130 16.629 -15.944 1.00 88.44 88 GLU A O 1
ATOM 703 N N . GLY A 1 89 ? 6.719 16.126 -14.438 1.00 88.25 89 GLY A N 1
ATOM 704 C CA . GLY A 1 89 ? 5.803 16.010 -13.300 1.00 88.25 89 GLY A CA 1
ATOM 705 C C . GLY A 1 89 ? 5.025 17.302 -13.035 1.00 88.25 89 GLY A C 1
ATOM 706 O O . GLY A 1 89 ? 3.804 17.282 -12.854 1.00 88.25 89 GLY A O 1
ATOM 707 N N . GLU A 1 90 ? 5.702 18.450 -13.094 1.00 87.88 90 GLU A N 1
ATOM 708 C CA . GLU A 1 90 ? 5.078 19.765 -12.945 1.00 87.88 90 GLU A CA 1
ATOM 709 C C . GLU A 1 90 ? 4.116 20.090 -14.092 1.00 87.88 90 GLU A C 1
ATOM 711 O O . GLU A 1 90 ? 3.025 20.616 -13.844 1.00 87.88 90 GLU A O 1
ATOM 716 N N . LEU A 1 91 ? 4.478 19.762 -15.337 1.00 87.81 91 LEU A N 1
ATOM 717 C CA . LEU A 1 91 ? 3.608 19.952 -16.497 1.00 87.81 91 LEU A CA 1
ATOM 718 C C . LEU A 1 91 ? 2.331 19.122 -16.361 1.00 87.81 91 LEU A C 1
ATOM 720 O O . LEU A 1 91 ? 1.241 19.652 -16.574 1.00 87.81 91 LEU A O 1
ATOM 724 N N . LEU A 1 92 ? 2.439 17.852 -15.968 1.00 86.19 92 LEU A N 1
ATOM 725 C CA . LEU A 1 92 ? 1.284 16.967 -15.809 1.00 86.19 92 LEU A CA 1
ATOM 726 C C . LEU A 1 92 ? 0.400 17.353 -14.619 1.00 86.19 92 LEU A C 1
ATOM 728 O O . LEU A 1 92 ? -0.814 17.199 -14.685 1.00 86.19 92 LEU A O 1
ATOM 732 N N . ARG A 1 93 ? 0.977 17.909 -13.549 1.00 80.56 93 ARG A N 1
ATOM 733 C CA . ARG A 1 93 ? 0.207 18.422 -12.406 1.00 80.56 93 ARG A CA 1
ATOM 734 C C . ARG A 1 93 ? -0.561 19.702 -12.746 1.00 80.56 93 ARG A C 1
ATOM 736 O O . ARG A 1 93 ? -1.687 19.888 -12.288 1.00 80.56 93 ARG A O 1
ATOM 743 N N . LYS A 1 94 ? 0.057 20.609 -13.511 1.00 82.50 94 LYS A N 1
ATOM 744 C CA . LYS A 1 94 ? -0.527 21.912 -13.883 1.00 82.50 94 LYS A CA 1
ATOM 745 C C . LYS A 1 94 ? -1.528 21.796 -15.020 1.00 82.50 94 LYS A C 1
ATOM 747 O O . LYS A 1 94 ? -2.551 22.482 -15.025 1.00 82.50 94 LYS A O 1
ATOM 752 N N . THR A 1 95 ? -1.240 20.935 -15.986 1.00 73.12 95 THR A N 1
ATOM 753 C CA . THR A 1 95 ? -2.140 20.697 -17.105 1.00 73.12 95 THR A CA 1
ATOM 754 C C . THR A 1 95 ? -3.183 19.701 -16.627 1.00 73.12 95 THR A C 1
ATOM 756 O O . THR A 1 95 ? -2.871 18.534 -16.434 1.00 73.12 95 THR A O 1
ATOM 759 N N . LYS A 1 96 ? -4.431 20.141 -16.424 1.00 60.94 96 LYS A N 1
ATOM 760 C CA . LYS A 1 96 ? -5.578 19.263 -16.120 1.00 60.94 96 LYS A CA 1
ATOM 761 C C . LYS A 1 96 ? -5.940 18.375 -17.324 1.00 60.94 96 LYS A C 1
ATOM 763 O O . LYS A 1 96 ? -7.078 18.386 -17.788 1.00 60.94 96 LYS A O 1
ATOM 768 N N . LEU A 1 97 ? -4.972 17.659 -17.891 1.00 55.34 97 LEU A N 1
ATOM 769 C CA . LEU A 1 97 ? -5.228 16.651 -18.903 1.00 55.34 97 LEU A CA 1
ATOM 770 C C . LEU A 1 97 ? -5.788 15.421 -18.185 1.00 55.34 97 LEU A C 1
ATOM 772 O O . LEU A 1 97 ? -5.185 14.960 -17.218 1.00 55.34 97 LEU A O 1
ATOM 776 N N . PRO A 1 98 ? -6.931 14.885 -18.630 1.00 51.31 98 PRO A N 1
ATOM 777 C CA . PRO A 1 98 ? -7.645 13.846 -17.895 1.00 51.31 98 PRO A CA 1
ATOM 778 C C . PRO A 1 98 ? -6.887 12.508 -17.779 1.00 51.31 98 PRO A C 1
ATOM 780 O O . PRO A 1 98 ? -7.310 11.645 -17.018 1.00 51.31 98 PRO A O 1
ATOM 783 N N . PHE A 1 99 ? -5.764 12.326 -18.482 1.00 54.47 99 PHE A N 1
ATOM 784 C CA . PHE A 1 99 ? -4.942 11.113 -18.430 1.00 54.47 99 PHE A CA 1
ATOM 785 C C . PHE A 1 99 ? -3.537 11.425 -18.950 1.00 54.47 99 PHE A C 1
ATOM 787 O O . PHE A 1 99 ? -3.234 11.328 -20.139 1.00 54.47 99 PHE A O 1
ATOM 794 N N . ALA A 1 100 ? -2.677 11.850 -18.037 1.00 49.16 100 ALA A N 1
ATOM 795 C CA . ALA A 1 100 ? -1.257 11.992 -18.276 1.00 49.16 100 ALA A CA 1
ATOM 796 C C . ALA A 1 100 ? -0.571 10.633 -18.086 1.00 49.16 100 ALA A C 1
ATOM 798 O O . ALA A 1 100 ? -0.336 10.209 -16.958 1.00 49.16 100 ALA A O 1
ATOM 799 N N . VAL A 1 101 ? -0.283 9.930 -19.181 1.00 53.50 101 VAL A N 1
ATOM 800 C CA . VAL A 1 101 ? 0.586 8.746 -19.148 1.00 53.50 101 VAL A CA 1
ATOM 801 C C . VAL A 1 101 ? 2.033 9.254 -19.170 1.00 53.50 101 VAL A C 1
ATOM 803 O O . VAL A 1 101 ? 2.394 9.911 -20.150 1.00 53.50 101 VAL A O 1
ATOM 806 N N . PRO A 1 102 ? 2.858 8.993 -18.136 1.00 52.91 102 PRO A N 1
ATOM 807 C CA . PRO A 1 102 ? 4.274 9.349 -18.161 1.00 52.91 102 PRO A CA 1
ATOM 808 C C . PRO A 1 102 ? 4.932 8.724 -19.388 1.00 52.91 102 PRO A C 1
ATOM 810 O O . PRO A 1 102 ? 4.686 7.556 -19.716 1.00 52.91 102 PRO A O 1
ATOM 813 N N . ARG A 1 103 ? 5.757 9.490 -20.101 1.00 51.81 103 ARG A N 1
ATOM 814 C CA . ARG A 1 103 ? 6.439 8.962 -21.284 1.00 51.81 103 ARG A CA 1
ATOM 815 C C . ARG A 1 103 ? 7.516 7.994 -20.789 1.00 51.81 103 ARG A C 1
ATOM 817 O O . ARG A 1 103 ? 8.489 8.425 -20.188 1.00 51.81 103 ARG A O 1
ATOM 824 N N . LEU A 1 104 ? 7.374 6.697 -21.083 1.00 49.75 104 LEU A N 1
ATOM 825 C CA . LEU A 1 104 ? 8.274 5.602 -20.652 1.00 49.75 104 LEU A CA 1
ATOM 826 C C . LEU A 1 104 ? 9.769 5.782 -21.013 1.00 49.75 104 LEU A C 1
ATOM 828 O O . LEU A 1 104 ? 10.596 4.956 -20.639 1.00 49.75 104 LEU A O 1
ATOM 832 N N . SER A 1 105 ? 10.140 6.848 -21.720 1.00 50.69 105 SER A N 1
ATOM 833 C CA . SER A 1 105 ? 11.522 7.221 -22.030 1.00 50.69 105 SER A CA 1
ATOM 834 C C . SER A 1 105 ? 12.371 7.623 -20.811 1.00 50.69 105 SER A C 1
ATOM 836 O O . SER A 1 105 ? 13.579 7.743 -20.963 1.00 50.69 105 SER A O 1
ATOM 838 N N . SER A 1 106 ? 11.790 7.782 -19.617 1.00 48.16 106 SER A N 1
ATOM 839 C CA . SER A 1 106 ? 12.521 7.994 -18.352 1.00 48.16 106 SER A CA 1
ATOM 840 C C . SER A 1 106 ? 12.811 6.701 -17.564 1.00 48.16 106 SER A C 1
ATOM 842 O O . SER A 1 106 ? 13.404 6.762 -16.494 1.00 48.16 106 SER A O 1
ATOM 844 N N . LEU A 1 107 ? 12.453 5.515 -18.087 1.00 51.59 107 LEU A N 1
ATOM 845 C CA . LEU A 1 107 ? 12.787 4.210 -17.478 1.00 51.59 107 LEU A CA 1
ATOM 846 C C . LEU A 1 107 ? 14.118 3.606 -17.967 1.00 51.59 107 LEU A C 1
ATOM 848 O O . LEU A 1 107 ? 14.429 2.460 -17.642 1.00 51.59 107 LEU A O 1
ATOM 852 N N . GLN A 1 108 ? 14.911 4.349 -18.739 1.00 46.34 108 GLN A N 1
ATOM 853 C CA . GLN A 1 108 ? 16.285 3.976 -19.076 1.00 46.34 108 GLN A CA 1
ATOM 854 C C . GLN A 1 108 ? 17.204 5.178 -18.843 1.00 46.34 108 GLN A C 1
ATOM 856 O O . GLN A 1 108 ? 16.892 6.268 -19.308 1.00 46.34 108 GLN A O 1
ATOM 861 N N . THR A 1 109 ? 18.346 4.929 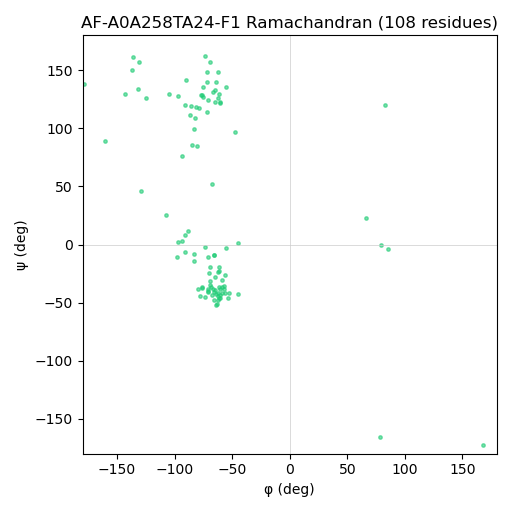-18.189 1.00 42.69 109 THR A N 1
ATOM 862 C CA . THR A 1 109 ? 19.356 5.866 -17.635 1.00 42.69 109 THR A CA 1
ATOM 863 C C . THR A 1 109 ? 18.971 6.410 -16.252 1.00 42.69 109 THR A C 1
ATOM 865 O O . THR A 1 109 ? 17.901 6.981 -16.098 1.00 42.69 109 THR A O 1
ATOM 868 N N . SER A 1 110 ? 19.744 6.215 -15.181 1.00 40.22 110 SER A N 1
ATOM 869 C CA . SER A 1 110 ? 21.143 5.803 -14.987 1.00 40.22 110 SER A CA 1
ATOM 870 C C . SER A 1 110 ? 21.286 5.014 -13.684 1.00 40.22 110 SER A C 1
ATOM 872 O O . SER A 1 110 ? 20.351 5.079 -12.860 1.00 40.22 110 SER A O 1
#

Mean predicted aligned error: 11.8 Å

Nearest PDB structures (foldseek):
  4v3p-assembly1_ST  TM=2.627E-01  e=9.934E-01  Triticum aestivum

Foldseek 3Di:
DDDPPPPQFQPDDQPPVVLVVLLVVLVVQVPPPPDDQFDWDFQDQDPVRDGGDIDTDGDPSNVVSVVSCSNSPVDGDDDPVVCCPDPLNVCPVPPVDVDDDDDCPVVDDD